Protein AF-A0A017SCR6-F1 (afdb_monomer_lite)

Organism: Aspergillus ruber (strain CBS 135680) (NCBI:txid1388766)

pLDDT: mean 87.95, std 7.09, range [60.81, 96.62]

Sequence (78 aa):
LHVVLYRPRYGNYQHCGLYLEDEREPLIFEVTGEHPKFERNIMKARPENSRSFLQKVYIGLSDYADVKNMKQAAETVP

Foldseek 3Di:
DKKWWFDDPDDDDIFIWDWDDDPPFTKTWGWDDDPPDIDTDIDRDDLVPDPRTDDIGDDDDDDPVRVVVVVVCSVPPD

Radius of gyration: 12.73 Å; chains: 1; bounding box: 29×20×35 Å

Structure (mmCIF, N/CA/C/O backbone):
data_AF-A0A017SCR6-F1
#
_entry.id   AF-A0A017SCR6-F1
#
loop_
_atom_site.group_PDB
_atom_site.id
_atom_site.type_symbol
_atom_site.label_atom_id
_atom_site.label_alt_id
_atom_site.label_comp_id
_atom_site.label_asym_id
_atom_site.label_entity_id
_atom_site.label_seq_id
_atom_site.pdbx_PDB_ins_code
_atom_site.Cartn_x
_atom_site.Cartn_y
_atom_site.Cartn_z
_atom_site.occupancy
_atom_site.B_iso_or_equiv
_atom_site.auth_seq_id
_atom_site.auth_comp_id
_atom_site.auth_asym_id
_atom_site.auth_atom_id
_atom_site.pdbx_PDB_model_num
ATOM 1 N N . LEU A 1 1 ? -8.396 -4.444 4.916 1.00 92.00 1 LEU A N 1
ATOM 2 C CA . LEU A 1 1 ? -7.217 -4.763 4.084 1.00 92.00 1 LEU A CA 1
ATOM 3 C C . LEU A 1 1 ? -7.586 -4.733 2.611 1.00 92.00 1 LEU A C 1
ATOM 5 O O . LEU A 1 1 ? -8.566 -5.366 2.224 1.00 92.00 1 LEU A O 1
ATOM 9 N N . HIS A 1 2 ? -6.805 -4.032 1.795 1.00 95.62 2 HIS A N 1
ATOM 10 C CA . HIS A 1 2 ? -7.024 -3.956 0.354 1.00 95.62 2 HIS A CA 1
ATOM 11 C C . HIS A 1 2 ? -5.721 -4.145 -0.424 1.00 95.62 2 HIS A C 1
ATOM 13 O O . HIS A 1 2 ? -4.662 -3.734 0.039 1.00 95.62 2 HIS A O 1
ATOM 19 N N . VAL A 1 3 ? -5.811 -4.688 -1.636 1.00 96.12 3 VAL A N 1
ATOM 20 C CA . VAL A 1 3 ? -4.798 -4.470 -2.679 1.00 96.12 3 VAL A CA 1
ATOM 21 C C . VAL A 1 3 ? -5.227 -3.260 -3.489 1.00 96.12 3 VAL A C 1
ATOM 23 O O . VAL A 1 3 ? -6.395 -3.134 -3.847 1.00 96.12 3 VAL A O 1
ATOM 26 N N . VAL A 1 4 ? -4.302 -2.363 -3.786 1.00 96.12 4 VAL A N 1
ATOM 27 C CA . VAL A 1 4 ? -4.559 -1.160 -4.574 1.00 96.12 4 VAL A CA 1
ATOM 28 C C . VAL A 1 4 ? -3.798 -1.244 -5.876 1.00 96.12 4 VAL A C 1
ATOM 30 O O . VAL A 1 4 ? -2.627 -1.607 -5.878 1.00 96.12 4 VAL A O 1
ATOM 33 N N . LEU A 1 5 ? -4.463 -0.879 -6.966 1.00 95.38 5 LEU A N 1
ATOM 34 C CA . LEU A 1 5 ? -3.904 -0.837 -8.307 1.00 95.38 5 LEU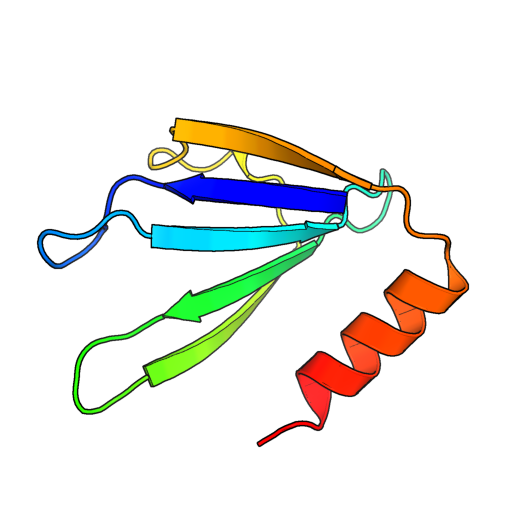 A CA 1
ATOM 35 C C . LEU A 1 5 ? -3.763 0.613 -8.770 1.00 95.38 5 LEU A C 1
ATOM 37 O O . LEU A 1 5 ? -4.681 1.429 -8.624 1.00 95.38 5 LEU A O 1
ATOM 41 N N . TYR A 1 6 ? -2.622 0.912 -9.380 1.00 94.25 6 TYR A N 1
ATOM 42 C CA . TYR A 1 6 ? -2.278 2.218 -9.919 1.00 94.25 6 TYR A CA 1
ATOM 43 C C . TYR A 1 6 ? -1.840 2.112 -11.381 1.00 94.25 6 TYR A C 1
ATOM 45 O O . TYR A 1 6 ? -1.238 1.123 -11.809 1.00 94.25 6 TYR A O 1
ATOM 53 N N . ARG A 1 7 ? -2.075 3.183 -12.147 1.00 92.56 7 ARG A N 1
ATOM 54 C CA . ARG A 1 7 ? -1.378 3.396 -13.418 1.00 92.56 7 ARG A CA 1
ATOM 55 C C . ARG A 1 7 ? 0.127 3.483 -13.137 1.00 92.56 7 ARG A C 1
ATOM 57 O O . ARG A 1 7 ? 0.501 4.219 -12.215 1.00 92.56 7 ARG A O 1
ATOM 64 N N . PRO A 1 8 ? 0.977 2.783 -13.908 1.00 86.06 8 PRO A N 1
ATOM 65 C CA . PRO A 1 8 ? 2.418 2.917 -13.762 1.00 86.06 8 PRO A CA 1
ATOM 66 C C . PRO A 1 8 ? 2.836 4.373 -13.924 1.00 86.06 8 PRO A C 1
ATOM 68 O O . PRO A 1 8 ? 2.367 5.065 -14.827 1.00 86.06 8 PRO A O 1
ATOM 71 N N . ARG A 1 9 ? 3.736 4.833 -13.050 1.00 77.12 9 ARG A N 1
ATOM 72 C CA . ARG A 1 9 ? 4.469 6.086 -13.282 1.00 77.12 9 ARG A CA 1
ATOM 73 C C . ARG A 1 9 ? 5.579 5.885 -14.315 1.00 77.12 9 ARG A C 1
ATOM 75 O O . ARG A 1 9 ? 5.837 6.789 -15.099 1.00 77.12 9 ARG A O 1
ATOM 82 N N . TYR A 1 10 ? 6.181 4.695 -14.319 1.00 73.44 10 TYR A N 1
ATOM 83 C CA . TYR A 1 10 ? 7.249 4.267 -15.219 1.00 73.44 10 TYR A CA 1
ATOM 84 C C . TYR A 1 10 ? 7.027 2.791 -15.597 1.00 73.44 10 TYR A C 1
ATOM 86 O O . TYR A 1 10 ? 6.486 2.028 -14.795 1.00 73.44 10 TYR A O 1
ATOM 94 N N . GLY A 1 11 ? 7.431 2.390 -16.806 1.00 71.19 11 GLY A N 1
ATOM 95 C CA . GLY A 1 11 ? 7.269 1.020 -17.312 1.00 71.19 11 GLY A CA 1
ATOM 96 C C . GLY A 1 11 ? 5.865 0.674 -17.837 1.00 71.19 11 GLY A C 1
ATOM 97 O O . GLY A 1 11 ? 4.967 1.512 -17.878 1.00 71.19 11 GLY A O 1
ATOM 98 N N . ASN A 1 12 ? 5.691 -0.587 -18.255 1.00 70.88 12 ASN A N 1
ATOM 99 C CA . ASN A 1 12 ? 4.485 -1.079 -18.948 1.00 70.88 12 ASN A CA 1
ATOM 100 C C . ASN A 1 12 ? 3.555 -1.943 -18.071 1.00 70.88 12 ASN A C 1
ATOM 102 O O . ASN A 1 12 ? 2.564 -2.470 -18.571 1.00 70.88 12 ASN A O 1
ATOM 106 N N . TYR A 1 13 ? 3.863 -2.114 -16.783 1.00 78.56 13 TYR A N 1
ATOM 107 C CA . TYR A 1 13 ? 3.098 -2.971 -15.870 1.00 78.56 13 TYR A CA 1
ATOM 108 C C . TYR A 1 13 ? 2.310 -2.142 -14.861 1.00 78.56 13 TYR A C 1
ATOM 110 O O . TYR A 1 13 ? 2.762 -1.088 -14.430 1.00 78.56 13 TYR A O 1
ATOM 118 N N . GLN A 1 14 ? 1.129 -2.617 -14.468 1.00 84.12 14 GLN A N 1
ATOM 119 C CA . GLN A 1 14 ? 0.363 -1.981 -13.396 1.00 84.12 14 GLN A CA 1
ATOM 120 C C . GLN A 1 14 ? 1.149 -2.031 -12.084 1.00 84.12 14 GLN A C 1
ATOM 122 O O . GLN A 1 14 ? 1.754 -3.049 -11.755 1.00 84.12 14 GLN A O 1
ATOM 127 N N . HIS A 1 15 ? 1.126 -0.924 -11.343 1.00 90.44 15 HIS A N 1
ATOM 128 C CA . HIS A 1 15 ? 1.751 -0.842 -10.026 1.00 90.44 15 HIS A CA 1
ATOM 129 C C . HIS A 1 15 ? 0.729 -1.217 -8.958 1.00 90.44 15 HIS A C 1
ATOM 131 O O . HIS A 1 1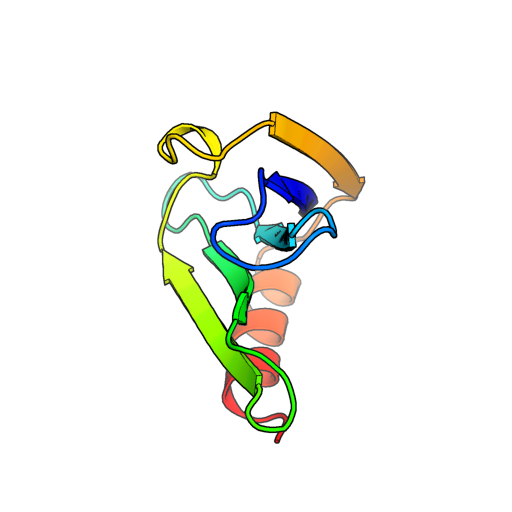5 ? -0.431 -0.805 -9.053 1.00 90.44 15 HIS A O 1
ATOM 137 N N . CYS A 1 16 ? 1.141 -1.976 -7.945 1.00 92.81 16 CYS A N 1
ATOM 138 C CA . CYS A 1 16 ? 0.259 -2.354 -6.851 1.00 92.81 16 CYS A CA 1
ATOM 139 C C . CYS A 1 16 ? 0.877 -2.094 -5.479 1.00 92.81 16 CYS A C 1
ATOM 141 O O . CYS A 1 16 ? 2.088 -2.202 -5.292 1.00 92.81 16 CYS A O 1
ATOM 143 N N . GLY A 1 17 ? 0.012 -1.809 -4.510 1.00 93.69 17 GLY A N 1
ATOM 144 C CA . GLY A 1 17 ? 0.377 -1.668 -3.106 1.00 93.69 17 GLY A CA 1
ATOM 145 C C . GLY A 1 17 ? -0.635 -2.354 -2.197 1.00 93.69 17 GLY A C 1
ATOM 146 O O . GLY A 1 17 ? -1.785 -2.584 -2.576 1.00 93.69 17 GLY A O 1
ATOM 147 N N . LEU A 1 18 ? -0.210 -2.671 -0.982 1.00 94.25 18 LEU A N 1
ATOM 148 C CA . LEU A 1 18 ? -1.083 -3.143 0.079 1.00 94.25 18 LEU A CA 1
ATOM 149 C C . LEU A 1 18 ? -1.592 -1.947 0.881 1.00 94.25 18 LEU A C 1
ATOM 151 O O . LEU A 1 18 ? -0.801 -1.148 1.373 1.00 94.25 18 LEU A O 1
ATOM 155 N N . TYR A 1 19 ? -2.904 -1.832 1.035 1.00 94.94 19 TYR A N 1
ATOM 156 C CA . TYR A 1 19 ? -3.550 -0.741 1.751 1.00 94.94 19 TYR A CA 1
ATOM 157 C C . TYR A 1 19 ? -4.220 -1.227 3.035 1.00 94.94 19 TYR A C 1
ATOM 159 O O . TYR A 1 19 ? -5.160 -2.034 3.021 1.00 94.94 19 TYR A O 1
ATOM 167 N N . LEU A 1 20 ? -3.744 -0.688 4.155 1.00 92.19 20 LEU A N 1
ATOM 168 C CA . LEU A 1 20 ? -4.411 -0.752 5.446 1.00 92.19 20 LEU A CA 1
ATOM 169 C C . LEU A 1 20 ? -5.325 0.462 5.560 1.00 92.19 20 LEU A C 1
ATOM 171 O O . LEU A 1 20 ? -4.885 1.593 5.772 1.00 92.19 20 LEU A O 1
ATOM 175 N N . GLU A 1 21 ? -6.613 0.198 5.366 1.00 89.62 21 GLU A N 1
ATOM 176 C CA . GLU A 1 21 ? -7.658 1.185 5.574 1.00 89.62 21 GLU A CA 1
ATOM 177 C C . GLU A 1 21 ? -7.889 1.353 7.072 1.00 89.62 21 GLU A C 1
ATOM 179 O O . GLU A 1 21 ? -8.379 0.445 7.737 1.00 89.62 21 GLU A O 1
ATOM 184 N N . ASP A 1 22 ? -7.505 2.517 7.578 1.00 84.00 22 ASP A N 1
ATOM 185 C CA . ASP A 1 22 ? -7.733 2.969 8.944 1.00 84.00 22 ASP A CA 1
ATOM 186 C C . ASP A 1 22 ? -8.180 4.436 8.881 1.00 84.00 22 ASP A C 1
ATOM 188 O O . ASP A 1 22 ? -7.727 5.203 8.021 1.00 84.00 22 ASP A O 1
ATOM 192 N N . GLU A 1 23 ? -9.111 4.834 9.747 1.00 81.19 23 GLU A N 1
ATOM 193 C CA . GLU A 1 23 ? -9.645 6.200 9.737 1.00 81.19 23 GLU A CA 1
ATOM 194 C C . GLU A 1 23 ? -8.636 7.241 10.234 1.00 81.19 23 GLU A C 1
ATOM 196 O O . GLU A 1 23 ? -8.690 8.393 9.800 1.00 81.19 23 GLU A O 1
ATOM 201 N N . ARG A 1 24 ? -7.719 6.843 11.122 1.00 84.44 24 ARG A N 1
ATOM 202 C CA . ARG A 1 24 ? -6.747 7.722 11.783 1.00 84.44 24 ARG A CA 1
ATOM 203 C C . ARG A 1 24 ? -5.404 7.712 11.066 1.00 84.44 24 ARG A C 1
ATOM 205 O O . ARG A 1 24 ? -4.806 8.766 10.873 1.00 84.44 24 ARG A O 1
ATOM 212 N N . GLU A 1 25 ? -4.932 6.536 10.668 1.00 86.00 25 GLU A N 1
ATOM 213 C CA . GLU A 1 25 ? -3.635 6.337 10.026 1.00 86.00 25 GLU A CA 1
ATOM 214 C C . GLU A 1 25 ? -3.725 5.372 8.832 1.00 86.00 25 GLU A C 1
ATOM 216 O O . GLU A 1 25 ? -3.257 4.235 8.920 1.00 86.00 25 GLU A O 1
ATOM 221 N N . PRO A 1 26 ? -4.287 5.810 7.689 1.00 91.06 26 PRO A N 1
ATOM 222 C CA . PRO A 1 26 ? -4.294 5.005 6.475 1.00 91.06 26 PRO A CA 1
ATOM 223 C C . PRO A 1 26 ? -2.861 4.780 5.984 1.0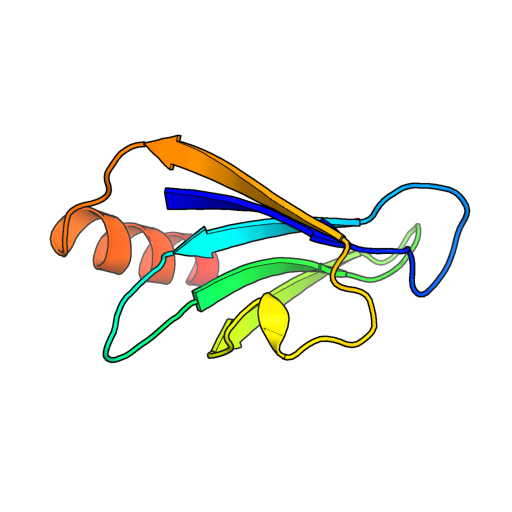0 91.06 26 PRO A C 1
ATOM 225 O O . PRO A 1 26 ? -2.079 5.731 5.888 1.00 91.06 26 PRO A O 1
ATOM 228 N N . LEU A 1 27 ? -2.521 3.537 5.648 1.00 93.06 27 LEU A N 1
ATOM 229 C CA . LEU A 1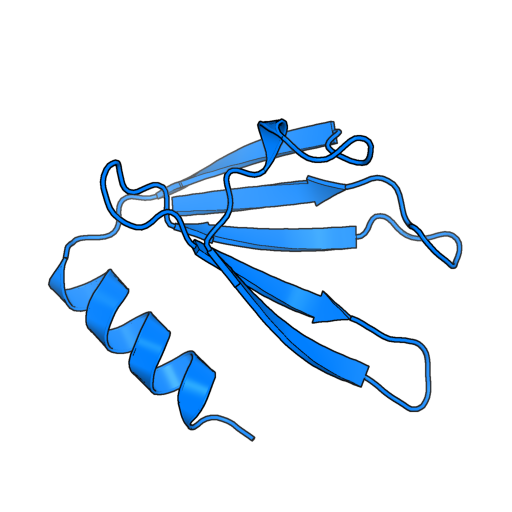 27 ? -1.169 3.171 5.223 1.00 93.06 27 LEU A CA 1
ATOM 230 C C . LEU A 1 27 ? -1.164 2.403 3.921 1.00 93.06 27 LEU A C 1
ATOM 232 O O . LEU A 1 27 ? -1.937 1.466 3.744 1.00 93.06 27 LEU A O 1
ATOM 236 N N . ILE A 1 28 ? -0.217 2.751 3.062 1.00 94.25 28 ILE A N 1
ATOM 237 C CA . ILE A 1 28 ? 0.071 2.044 1.823 1.00 94.25 28 ILE A CA 1
ATOM 238 C C . ILE A 1 28 ? 1.497 1.509 1.912 1.00 94.25 28 ILE A C 1
ATOM 240 O O . ILE A 1 28 ? 2.427 2.278 2.156 1.00 94.25 28 ILE A O 1
ATOM 244 N N . PHE A 1 29 ? 1.655 0.207 1.704 1.00 92.25 29 PHE A N 1
ATOM 245 C CA . PHE A 1 29 ? 2.940 -0.471 1.576 1.00 92.25 29 PHE A CA 1
ATOM 246 C C . PHE A 1 29 ? 3.130 -0.846 0.118 1.00 92.25 29 PHE A C 1
ATOM 248 O O . PHE A 1 29 ? 2.296 -1.540 -0.465 1.00 92.25 29 PHE A O 1
ATOM 255 N N . GLU A 1 30 ? 4.219 -0.397 -0.480 1.00 91.50 30 GLU A N 1
ATOM 256 C CA . GLU A 1 30 ? 4.515 -0.682 -1.874 1.00 91.50 30 GLU A CA 1
ATOM 257 C C . GLU A 1 30 ? 6.024 -0.768 -2.100 1.00 91.50 30 GLU A C 1
ATOM 259 O O . GLU A 1 30 ? 6.831 -0.367 -1.260 1.00 91.50 30 GLU A O 1
ATOM 264 N N . VAL A 1 31 ? 6.399 -1.297 -3.258 1.00 89.44 31 VAL A N 1
ATOM 265 C CA . VAL A 1 31 ? 7.778 -1.281 -3.740 1.00 89.44 31 VAL A CA 1
ATOM 266 C C . VAL A 1 31 ? 7.831 -0.344 -4.933 1.00 89.44 31 VAL A C 1
ATOM 268 O O . VAL A 1 31 ? 7.043 -0.474 -5.862 1.00 89.44 31 VAL A O 1
ATOM 271 N N . THR A 1 32 ? 8.745 0.612 -4.902 1.00 86.50 32 THR A N 1
ATOM 272 C CA . THR A 1 32 ? 8.966 1.577 -5.983 1.00 86.50 32 THR A CA 1
ATOM 273 C C . THR A 1 32 ? 10.347 1.380 -6.603 1.00 86.50 32 THR A C 1
ATOM 275 O O . THR A 1 32 ? 11.131 0.554 -6.137 1.00 86.50 32 THR A O 1
ATOM 278 N N . GLY A 1 33 ? 10.641 2.119 -7.671 1.00 84.62 33 GLY A N 1
ATOM 279 C CA . GLY A 1 33 ? 11.893 2.005 -8.416 1.00 84.62 33 GLY A CA 1
ATOM 280 C C . GLY A 1 33 ? 11.761 1.143 -9.671 1.00 84.62 33 GLY A C 1
ATOM 281 O O . GLY A 1 33 ? 10.660 0.833 -10.126 1.00 84.62 33 GLY A O 1
ATOM 282 N N . GLU A 1 34 ? 12.901 0.792 -10.249 1.00 82.31 34 GLU A N 1
ATOM 283 C CA . GLU A 1 34 ? 13.013 0.018 -11.484 1.00 82.31 34 GLU A CA 1
ATOM 284 C C . GLU A 1 34 ? 14.279 -0.837 -11.447 1.00 82.31 34 GLU A C 1
ATOM 286 O O . GLU A 1 34 ? 15.240 -0.502 -10.759 1.00 82.31 34 GLU A O 1
ATOM 291 N N . HIS A 1 35 ? 14.313 -1.946 -12.191 1.00 80.50 35 HIS A N 1
ATOM 292 C CA . HIS A 1 35 ? 15.484 -2.822 -12.197 1.00 80.50 35 HIS A CA 1
ATOM 293 C C . HIS A 1 35 ? 16.773 -2.045 -12.553 1.00 80.50 35 HIS A C 1
ATOM 295 O O . HIS A 1 35 ? 16.795 -1.357 -13.575 1.00 80.50 35 HIS A O 1
ATOM 301 N N . PRO A 1 36 ? 17.880 -2.212 -11.797 1.00 86.94 36 PRO A N 1
ATOM 302 C CA . PRO A 1 36 ? 18.086 -3.180 -10.708 1.00 86.94 36 PRO A CA 1
ATOM 303 C C . PRO A 1 36 ? 17.809 -2.630 -9.294 1.00 86.94 36 PRO A C 1
ATOM 305 O O . PRO A 1 36 ? 18.154 -3.281 -8.312 1.00 86.94 36 PRO A O 1
ATOM 308 N N . LYS A 1 37 ? 17.247 -1.426 -9.165 1.00 86.00 37 LYS A N 1
ATOM 309 C CA . LYS A 1 37 ? 17.081 -0.703 -7.899 1.00 86.00 37 LYS A CA 1
ATOM 310 C C . LYS A 1 37 ? 15.608 -0.589 -7.516 1.00 86.00 37 LYS A C 1
ATOM 312 O O . LYS A 1 37 ? 14.892 0.295 -7.983 1.00 86.00 37 LYS A O 1
ATOM 317 N N . PHE A 1 38 ? 15.188 -1.476 -6.627 1.00 85.69 38 PHE A N 1
ATOM 318 C CA . PHE A 1 38 ? 13.883 -1.413 -5.984 1.00 85.69 38 PHE A CA 1
ATOM 319 C C . PHE A 1 38 ? 14.023 -0.874 -4.565 1.00 85.69 38 PHE A C 1
ATOM 321 O O . PHE A 1 38 ? 14.994 -1.178 -3.875 1.00 85.69 38 PHE A O 1
ATOM 328 N N . GLU A 1 39 ? 13.039 -0.097 -4.131 1.00 87.88 39 GLU A N 1
ATOM 329 C CA . GLU A 1 39 ? 13.006 0.513 -2.807 1.00 87.88 39 GLU A CA 1
ATOM 330 C C . GLU A 1 39 ? 11.635 0.308 -2.170 1.00 87.88 39 GLU A C 1
ATOM 332 O O . GLU A 1 39 ? 10.590 0.549 -2.785 1.00 87.88 39 GLU A O 1
ATOM 337 N N . ARG A 1 40 ? 11.636 -0.112 -0.904 1.00 88.38 40 ARG A N 1
ATOM 338 C CA . ARG A 1 40 ? 10.443 -0.106 -0.059 1.00 88.38 40 ARG A CA 1
ATOM 339 C C . ARG A 1 40 ? 9.921 1.324 0.069 1.00 88.38 40 ARG A C 1
ATOM 341 O O . ARG A 1 40 ? 10.676 2.241 0.377 1.00 88.38 40 ARG A O 1
ATOM 348 N N . ASN A 1 41 ? 8.608 1.479 -0.030 1.00 88.94 41 ASN A N 1
ATOM 349 C CA . ASN A 1 41 ? 7.926 2.732 0.245 1.00 88.94 41 ASN A CA 1
ATOM 350 C C . ASN A 1 41 ? 6.716 2.490 1.161 1.00 88.94 41 ASN A C 1
ATOM 352 O O . ASN A 1 41 ? 5.884 1.617 0.907 1.00 88.94 41 ASN A O 1
ATOM 356 N N . ILE A 1 42 ? 6.625 3.268 2.241 1.00 91.12 42 ILE A N 1
ATOM 357 C CA . ILE A 1 42 ? 5.490 3.254 3.170 1.00 91.12 42 ILE A CA 1
ATOM 358 C C . ILE A 1 42 ? 4.913 4.663 3.205 1.00 91.12 42 ILE A C 1
ATOM 360 O O . ILE A 1 42 ? 5.588 5.608 3.609 1.00 91.12 42 ILE A O 1
ATOM 364 N N . MET A 1 43 ? 3.653 4.807 2.808 1.00 91.12 43 MET A N 1
ATOM 365 C CA . MET A 1 43 ? 2.986 6.103 2.720 1.00 91.12 43 MET A CA 1
ATOM 366 C C . MET A 1 43 ? 1.809 6.186 3.683 1.00 91.12 43 MET A C 1
ATOM 368 O O . MET A 1 43 ? 0.982 5.279 3.744 1.00 91.12 43 MET A O 1
ATOM 372 N N . LYS A 1 44 ? 1.686 7.323 4.374 1.00 92.81 44 LYS A N 1
ATOM 373 C CA . LYS A 1 44 ? 0.489 7.693 5.140 1.00 92.81 44 LYS A CA 1
ATOM 374 C C . LYS A 1 44 ? -0.486 8.452 4.243 1.00 92.81 44 LYS A C 1
ATOM 376 O O . LYS A 1 44 ? -0.490 9.681 4.224 1.00 92.81 44 LYS A O 1
ATOM 381 N N . ALA A 1 45 ? -1.256 7.730 3.436 1.00 93.44 45 ALA A N 1
ATOM 382 C CA . ALA A 1 45 ? -2.148 8.330 2.449 1.00 93.44 45 ALA A CA 1
ATOM 383 C C . ALA A 1 45 ? -3.362 7.446 2.146 1.00 93.44 45 ALA A C 1
ATOM 385 O O . ALA A 1 45 ? -3.340 6.232 2.342 1.00 93.44 45 ALA A O 1
ATOM 386 N N . ARG A 1 46 ? -4.417 8.072 1.614 1.00 95.25 46 ARG A N 1
ATOM 387 C CA . ARG A 1 46 ? -5.540 7.364 0.995 1.00 95.25 46 ARG A CA 1
ATOM 388 C C . ARG A 1 46 ? -5.235 7.127 -0.489 1.00 95.25 46 ARG A C 1
ATOM 390 O O . ARG A 1 46 ? -4.898 8.099 -1.173 1.00 95.25 46 ARG A O 1
ATOM 397 N N . PRO A 1 47 ? -5.342 5.887 -0.995 1.00 95.06 47 PRO A N 1
ATOM 398 C CA . PRO A 1 47 ? -5.156 5.557 -2.406 1.00 95.06 47 PRO A CA 1
ATOM 399 C C . PRO A 1 47 ? -5.851 6.499 -3.383 1.00 95.06 47 PRO A C 1
ATOM 401 O O . PRO A 1 47 ? -5.252 6.924 -4.369 1.00 95.06 47 PRO A O 1
ATOM 404 N N . GLU A 1 48 ? -7.094 6.848 -3.068 1.00 96.06 48 GLU A N 1
ATOM 405 C CA . GLU A 1 48 ? -8.021 7.622 -3.888 1.00 96.06 48 GLU A CA 1
ATOM 406 C C . GLU A 1 48 ? -7.540 9.061 -4.121 1.00 96.06 48 GLU A C 1
ATOM 408 O O . GLU A 1 48 ? -7.950 9.705 -5.083 1.00 96.06 48 GLU A O 1
ATOM 413 N N . ASN A 1 49 ? -6.619 9.557 -3.287 1.00 95.06 49 ASN A N 1
ATOM 414 C CA . ASN A 1 49 ? -6.017 10.878 -3.459 1.00 95.06 49 ASN A CA 1
ATOM 415 C C . ASN A 1 49 ? -4.940 10.899 -4.559 1.00 95.06 49 ASN A C 1
ATOM 417 O O . ASN A 1 49 ? -4.480 11.971 -4.958 1.00 95.06 49 ASN A O 1
ATOM 421 N N . SER A 1 50 ? -4.501 9.736 -5.052 1.00 93.31 50 SER A N 1
ATOM 422 C CA . SER A 1 50 ? -3.520 9.653 -6.132 1.00 93.31 50 SER A CA 1
ATOM 423 C C . SER A 1 50 ? -4.177 9.806 -7.503 1.00 93.31 50 SER A C 1
ATOM 425 O O . SER A 1 50 ? -5.103 9.079 -7.850 1.00 93.31 50 SER A O 1
ATOM 427 N N . ARG A 1 51 ? -3.601 10.650 -8.370 1.00 93.31 51 ARG A N 1
ATOM 428 C CA . ARG A 1 51 ? -4.008 10.752 -9.788 1.00 93.31 51 ARG A CA 1
ATOM 429 C C . ARG A 1 51 ? -3.807 9.449 -10.573 1.00 93.31 51 ARG A C 1
ATOM 431 O O . ARG A 1 51 ? -4.427 9.255 -11.617 1.00 93.31 51 ARG A O 1
ATOM 438 N N . SER A 1 52 ? -2.916 8.575 -10.102 1.00 92.88 52 SER A N 1
ATOM 439 C CA . SER A 1 52 ? -2.674 7.269 -10.716 1.00 92.88 52 SER A CA 1
ATOM 440 C C . SER A 1 52 ? -3.615 6.180 -10.205 1.00 92.88 52 SER A C 1
ATOM 442 O O . SER A 1 52 ? -3.537 5.070 -10.718 1.00 92.88 52 SER A O 1
ATOM 444 N N . PHE A 1 53 ? -4.481 6.454 -9.225 1.00 95.62 53 PHE A N 1
ATOM 445 C CA . PHE A 1 53 ? -5.401 5.458 -8.679 1.00 95.62 53 PHE A CA 1
ATOM 446 C C . PHE A 1 53 ? -6.292 4.860 -9.772 1.00 95.62 53 PHE A C 1
ATOM 448 O O . PHE A 1 53 ? -6.857 5.585 -10.596 1.00 95.62 53 PHE A O 1
ATOM 455 N N . LEU A 1 54 ? -6.398 3.532 -9.779 1.00 95.31 54 LEU A N 1
ATOM 456 C CA . LEU A 1 54 ? -7.324 2.799 -10.635 1.00 95.31 54 LEU A CA 1
ATOM 457 C C . LEU A 1 54 ? -8.444 2.188 -9.801 1.00 95.31 54 LEU A C 1
ATOM 459 O O . LEU A 1 54 ? -9.613 2.470 -10.045 1.00 95.31 54 LEU A O 1
ATOM 463 N N . GLN A 1 55 ? -8.087 1.356 -8.822 1.00 96.50 55 GLN A N 1
ATOM 464 C CA . GLN A 1 55 ? -9.050 0.632 -8.000 1.00 96.50 55 GLN A CA 1
ATOM 465 C C . GLN A 1 55 ? -8.394 0.117 -6.713 1.00 96.50 55 GLN A C 1
ATOM 467 O O . GLN A 1 55 ? -7.184 -0.104 -6.671 1.00 96.50 55 GLN A O 1
ATOM 472 N N . LYS A 1 56 ? -9.208 -0.135 -5.681 1.00 96.06 56 LYS A N 1
ATOM 473 C CA . LYS A 1 56 ? -8.845 -0.981 -4.538 1.00 96.06 56 LYS A CA 1
ATOM 474 C C . LYS A 1 56 ? -9.726 -2.230 -4.499 1.00 96.06 56 LYS A C 1
ATOM 476 O O . LYS A 1 56 ? -10.921 -2.159 -4.779 1.00 96.06 56 LYS A O 1
ATOM 481 N N . VAL A 1 57 ? -9.131 -3.365 -4.165 1.00 96.62 57 VAL A N 1
ATOM 482 C CA . VAL A 1 57 ? -9.778 -4.675 -4.065 1.00 96.62 57 VAL A CA 1
ATOM 483 C C . VAL A 1 57 ? -9.700 -5.119 -2.617 1.00 96.62 57 VAL A C 1
ATOM 485 O O . VAL A 1 57 ? -8.609 -5.205 -2.057 1.00 96.62 57 VAL A O 1
ATOM 488 N N . TYR A 1 58 ? -10.851 -5.365 -1.997 1.00 95.56 58 TYR A N 1
ATOM 489 C CA . TYR A 1 58 ? -10.916 -5.862 -0.627 1.00 95.56 58 TYR A CA 1
ATOM 490 C C . TYR A 1 58 ? -10.390 -7.294 -0.569 1.00 95.56 58 TYR A C 1
ATOM 492 O O . TYR A 1 58 ? -10.823 -8.140 -1.349 1.00 95.56 58 TYR A O 1
ATOM 500 N N . ILE A 1 59 ? -9.469 -7.555 0.357 1.00 94.12 59 ILE A N 1
ATOM 501 C CA . ILE A 1 59 ? -8.872 -8.887 0.532 1.00 94.12 59 ILE A CA 1
ATOM 502 C C . ILE A 1 59 ? -8.986 -9.422 1.962 1.00 94.12 59 ILE A C 1
ATOM 504 O O . ILE A 1 59 ? -8.582 -10.551 2.217 1.00 94.12 59 ILE A O 1
ATOM 508 N N . GLY A 1 60 ? -9.544 -8.646 2.897 1.00 91.69 60 GLY A N 1
ATOM 509 C CA . GLY A 1 60 ? -9.809 -9.137 4.247 1.00 91.69 60 GLY A CA 1
ATOM 510 C C . GLY A 1 60 ? -9.909 -8.061 5.321 1.00 91.69 60 GLY A C 1
ATOM 511 O O . GLY A 1 60 ? -9.749 -6.859 5.074 1.00 91.69 60 GLY A O 1
ATOM 512 N N . LEU A 1 61 ? -10.173 -8.520 6.542 1.00 87.44 61 LEU A N 1
ATOM 513 C CA . LEU A 1 61 ? -10.096 -7.712 7.754 1.00 87.44 61 LEU A CA 1
ATOM 514 C C . LEU A 1 61 ? -8.666 -7.735 8.299 1.00 87.44 61 LEU A C 1
ATOM 516 O O . LEU A 1 61 ? -7.927 -8.694 8.098 1.00 87.44 61 LEU A O 1
ATOM 520 N N . SER A 1 62 ? -8.290 -6.657 8.970 1.00 81.75 62 SER A N 1
ATOM 521 C CA . SER A 1 62 ? -7.066 -6.572 9.765 1.00 81.75 62 SER A CA 1
ATOM 522 C C . SER A 1 62 ? -7.468 -5.922 11.069 1.00 81.75 62 SER A C 1
ATOM 524 O O . SER A 1 62 ? -8.156 -4.897 11.034 1.00 81.75 62 SER A O 1
ATOM 526 N N . ASP A 1 63 ? -7.097 -6.517 12.194 1.00 83.56 63 ASP A N 1
ATOM 527 C CA . ASP A 1 63 ? -7.309 -5.865 13.476 1.00 83.56 63 ASP A CA 1
ATOM 528 C C . ASP A 1 63 ? -6.177 -4.868 13.782 1.00 83.56 63 ASP A C 1
ATOM 530 O O . ASP A 1 63 ? -5.220 -4.689 13.021 1.00 83.56 63 ASP A O 1
ATOM 534 N N . TYR A 1 64 ? -6.293 -4.163 14.905 1.00 81.00 64 TYR A N 1
ATOM 535 C CA . TYR A 1 64 ? -5.287 -3.180 15.300 1.00 81.00 64 TYR A CA 1
ATOM 536 C C . TYR A 1 64 ? -3.916 -3.811 15.610 1.00 81.00 64 TYR A C 1
ATOM 538 O O . TYR A 1 64 ? -2.876 -3.185 15.374 1.00 81.00 64 TYR A O 1
ATOM 546 N N . ALA A 1 65 ? -3.891 -5.037 16.143 1.00 85.62 65 ALA A N 1
ATOM 547 C CA . ALA A 1 65 ? -2.651 -5.744 16.439 1.00 85.62 65 ALA A CA 1
ATOM 548 C C . ALA A 1 65 ? -1.940 -6.157 15.143 1.00 85.62 65 ALA A C 1
ATOM 550 O O . ALA A 1 65 ? -0.730 -5.951 15.029 1.00 85.62 65 ALA A O 1
ATOM 551 N N . ASP A 1 66 ? -2.688 -6.624 14.143 1.00 83.88 66 ASP A N 1
ATOM 552 C CA . ASP A 1 66 ? -2.186 -6.925 12.803 1.00 83.88 66 ASP A CA 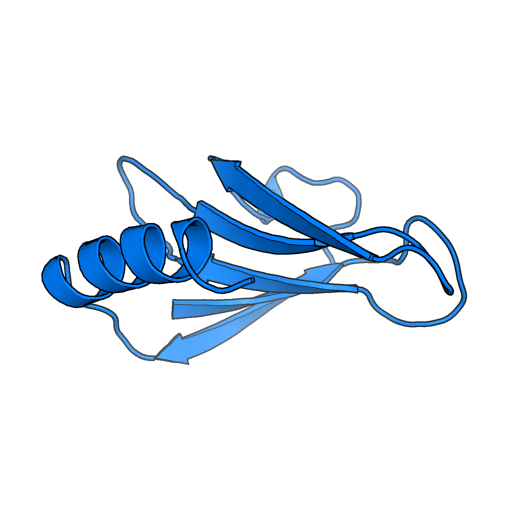1
ATOM 553 C C . ASP A 1 66 ? -1.536 -5.692 12.175 1.00 83.88 66 ASP A C 1
ATOM 555 O O . ASP A 1 66 ? -0.394 -5.754 11.724 1.00 83.88 66 ASP A O 1
ATOM 559 N N . VAL A 1 67 ? -2.216 -4.540 12.209 1.00 80.75 67 VAL A N 1
ATOM 560 C CA . VAL A 1 67 ? -1.687 -3.278 11.661 1.00 80.75 67 VAL A CA 1
ATOM 561 C C . VAL A 1 67 ? -0.366 -2.897 12.333 1.00 80.75 67 VAL A C 1
ATOM 563 O O . VAL A 1 67 ? 0.589 -2.505 11.656 1.00 80.75 67 VAL A O 1
ATOM 566 N N . LYS A 1 68 ? -0.283 -3.023 13.663 1.00 84.12 68 LYS A N 1
ATOM 567 C CA . LYS A 1 68 ? 0.945 -2.736 14.418 1.00 84.12 68 LYS A CA 1
ATOM 568 C C . LYS A 1 68 ? 2.081 -3.685 14.024 1.00 84.12 68 LYS A C 1
ATOM 570 O O . LYS A 1 68 ? 3.196 -3.224 13.784 1.00 84.12 68 LYS A O 1
ATOM 575 N N . ASN A 1 69 ? 1.792 -4.979 13.915 1.00 86.88 69 ASN A N 1
ATOM 576 C CA . ASN A 1 69 ? 2.769 -5.990 13.520 1.00 86.88 69 ASN A CA 1
ATOM 577 C C . ASN A 1 69 ? 3.247 -5.776 12.078 1.00 86.88 69 ASN A C 1
ATOM 579 O O . ASN A 1 69 ? 4.441 -5.872 11.811 1.00 86.88 69 ASN A O 1
ATOM 583 N N . MET A 1 70 ? 2.345 -5.415 11.161 1.00 83.25 70 MET A N 1
ATOM 584 C CA . MET A 1 70 ? 2.685 -5.119 9.768 1.00 83.25 70 MET A CA 1
ATOM 585 C C . MET A 1 70 ? 3.572 -3.885 9.637 1.00 83.25 70 MET A C 1
ATOM 587 O O . MET A 1 70 ? 4.533 -3.928 8.878 1.00 83.25 70 MET A O 1
ATOM 591 N N . LYS A 1 71 ? 3.306 -2.810 10.393 1.00 81.69 71 LYS A N 1
ATOM 592 C CA . LYS A 1 71 ? 4.200 -1.638 10.442 1.00 81.69 71 LYS A CA 1
ATOM 593 C C . LYS A 1 71 ? 5.610 -2.040 10.866 1.00 81.69 71 LYS A C 1
ATOM 595 O O . LYS A 1 71 ? 6.573 -1.697 10.192 1.00 81.69 71 LYS A O 1
ATOM 600 N N . GLN A 1 72 ? 5.711 -2.803 11.953 1.00 86.94 72 GLN A N 1
ATOM 601 C CA . GLN A 1 72 ? 6.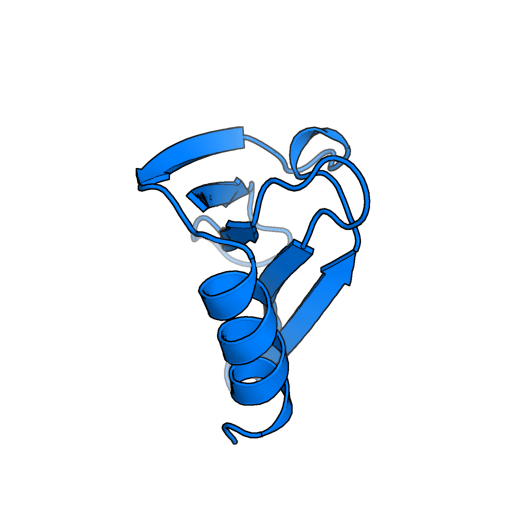997 -3.249 12.476 1.00 86.94 72 GLN A CA 1
ATOM 602 C C . GLN A 1 72 ? 7.725 -4.164 11.485 1.00 86.94 72 GLN A C 1
ATOM 604 O O . GLN A 1 72 ? 8.911 -3.974 11.248 1.00 86.94 72 GLN A O 1
ATOM 609 N N . ALA A 1 73 ? 7.022 -5.119 10.875 1.00 86.12 73 ALA A N 1
ATOM 610 C CA . ALA A 1 73 ? 7.595 -6.011 9.871 1.00 86.12 73 ALA A CA 1
ATOM 611 C C . ALA A 1 73 ? 8.052 -5.244 8.625 1.00 86.12 73 ALA A C 1
ATOM 613 O O . ALA A 1 73 ? 9.158 -5.457 8.138 1.00 86.12 73 ALA A O 1
ATOM 614 N N . ALA A 1 74 ? 7.240 -4.305 8.137 1.00 80.62 74 ALA A N 1
ATOM 615 C CA . ALA A 1 74 ? 7.613 -3.467 7.009 1.00 80.62 74 ALA A CA 1
ATOM 616 C C . ALA A 1 74 ? 8.856 -2.628 7.318 1.00 80.62 74 ALA A C 1
ATOM 618 O O . ALA A 1 74 ? 9.616 -2.347 6.403 1.00 80.62 74 ALA A O 1
ATOM 619 N N . GLU A 1 75 ? 9.075 -2.251 8.583 1.00 80.75 75 GLU A N 1
ATOM 620 C CA . GLU A 1 75 ? 10.257 -1.515 9.026 1.00 80.75 75 GLU A CA 1
ATOM 621 C C . GLU A 1 75 ? 11.538 -2.346 9.113 1.00 80.75 75 GLU A C 1
ATOM 623 O O . GLU A 1 75 ? 12.613 -1.792 8.872 1.00 80.75 75 GLU A O 1
ATOM 628 N N . THR A 1 76 ? 11.430 -3.639 9.416 1.00 83.19 76 THR A N 1
ATOM 629 C CA . THR A 1 76 ? 12.569 -4.494 9.786 1.00 83.19 76 THR A CA 1
ATOM 630 C C . THR A 1 76 ? 12.949 -5.550 8.756 1.00 83.19 76 THR A C 1
ATOM 632 O O . THR A 1 76 ? 14.069 -6.059 8.819 1.00 83.19 76 THR A O 1
ATOM 635 N N . VAL A 1 77 ? 12.053 -5.905 7.833 1.00 74.38 77 VAL A N 1
ATOM 636 C CA . VAL A 1 77 ? 12.358 -6.868 6.768 1.00 74.38 77 VAL A CA 1
ATOM 637 C C . VAL A 1 77 ? 13.246 -6.185 5.711 1.00 74.38 77 VAL A C 1
ATOM 639 O O . VAL A 1 77 ? 12.872 -5.104 5.244 1.00 74.38 77 VAL A O 1
ATOM 642 N N . PRO A 1 78 ? 14.420 -6.768 5.385 1.00 60.81 78 PRO A N 1
ATOM 643 C CA . PRO A 1 78 ? 15.394 -6.192 4.456 1.00 60.81 78 PRO A CA 1
ATOM 644 C C . PRO A 1 78 ? 14.928 -6.171 2.998 1.00 60.81 78 PRO A C 1
ATOM 646 O O . PRO A 1 78 ? 14.137 -7.060 2.603 1.00 60.81 78 PRO A O 1
#

Secondary structure (DSSP, 8-state):
-EEEEE--SSSSS-EEEEEE--SS--EEEEEEEETTEEEEEEE-S-GGGSTTEEEEEE-----HHHHHHHHHHHHH--